Protein 8JU8 (pdb70)

Solvent-accessible surface area: 7760 Å² total; per-residue (Å²): 149,162,10,74,0,0,0,0,0,12,33,164,44,0,72,152,0,0,69,90,0,21,90,60,14,58,119,118,13,46,46,83,52,17,81,53,10,165,51,36,101,105,6,79,132,49,3,144,100,28,43,17,59,2,0,0,4,1,0,16,89,33,53,33,4,20,30,1,0,84,4,0,6,104,65,67,2,10,0,2,0,0,0,10,174,102,129,83,22,149,57,48,6,112,148,9,2,92,79,0,121,144,116,65,37,55,6,45,41,38,59,19,13,83,15,88,100,0,4,41,30,0,111,136,8,6,138,101,74,46,61,129,132,160,105,100,154,99,196

Nearest PDB structures (foldseek):
  8ju8-assembly1_A  TM=1.007E+00  e=1.109E-25  synthetic construct
  6xeh-assembly1_A  TM=6.800E-01  e=4.684E-05  synthetic construct
  7y4h-assembly1_A  TM=5.783E-01  e=9.003E-02  Actinomadura viridis
  3imk-assembly1_A  TM=3.404E-01  e=1.156E-01  Syntrophus aciditrophicus SB
  8kc8-assembly1_A  TM=3.312E-01  e=1.906E-01  synthetic construct

Secondary structure (DSSP, 8-state):
--EEEEEEEEHHHHHHHHHHHHHHS-TTEEEEEEES---HHHHHHHHHHHT-SEEEEEES-HHHHHHHHHHHHHTT-EEEEEE---TT-HHHHHHHHHHHHTT-S-EEEEES--HHHHHHHHHHHHHHHT--S-SS---

B-factor: mean 27.15, std 19.78, range [6.79, 116.81]

Sequence (139 aa):
MWGKVVVIGSGEYGKRAAQRVADLLDPRIDVYLIFDAKSTDEIRKMIKDHGADAVIVIGAPLGTAFAIAKAAAELGAAVIVIIPRRPGVREAARRFGEEARKYGGRVEVLLGATVEEAVAFARRVVQQFFALEHHHHHH

Foldseek 3Di:
DLFEEEQEAEDDLRLVLSVLLVVPADPVYHYHYYYHDDDLVVLLVVCVVRVHQEYEYEEDPPVSQLSNQLSNLLVVHAYEGEYAEDPPCVVVVVVSQVNSCVSVHHYHYHYHDHSVVSSVVVRVVVCVVSDDPPDDDDD

Structure (mmCIF, N/CA/C/O backbone):
data_8JU8
#
_entry.id   8JU8
#
_cell.length_a   58.964
_cell.length_b   58.964
_cell.length_c   97.589
_cell.angle_alpha   90.000
_cell.angle_beta   90.000
_cell.angle_gamma   120.000
#
_symmetry.space_group_name_H-M   'P 31 2 1'
#
loop_
_entity.id
_entity.type
_entity.pdbx_description
1 polymer 'de novo designed protein'
2 water water
#
loop_
_atom_site.group_PDB
_atom_site.id
_atom_site.type_symbol
_atom_site.label_atom_id
_atom_site.label_alt_id
_atom_site.label_comp_id
_atom_site.label_asym_id
_atom_site.label_entity_id
_atom_site.label_seq_id
_atom_site.pdbx_PDB_ins_code
_atom_site.Cartn_x
_atom_site.Cartn_y
_atom_site.Cartn_z
_atom_site.occupancy
_atom_site.B_iso_or_equiv
_atom_site.auth_seq_id
_atom_site.auth_comp_id
_atom_site.auth_asym_id
_atom_site.auth_atom_id
_atom_site.pdbx_PDB_model_num
ATOM 1 N N . MET A 1 1 ? -23.29400 32.63700 16.37100 1.000 27.60068 1 MET A N 1
ATOM 2 C CA . MET A 1 1 ? -23.23400 31.43200 15.54700 1.000 22.09475 1 MET A CA 1
ATOM 3 C C 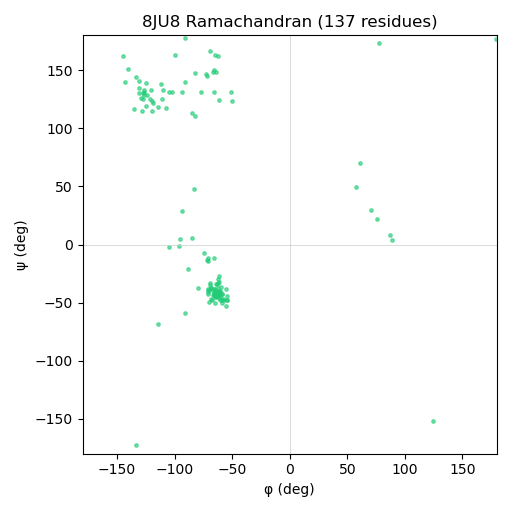. MET A 1 1 ? -21.85700 31.38000 14.87600 1.000 20.13662 1 MET A C 1
ATOM 4 O O . MET A 1 1 ? -21.28400 32.40700 14.50700 1.000 24.50820 1 MET A O 1
ATOM 9 N N . TRP A 1 2 ? -21.32700 30.16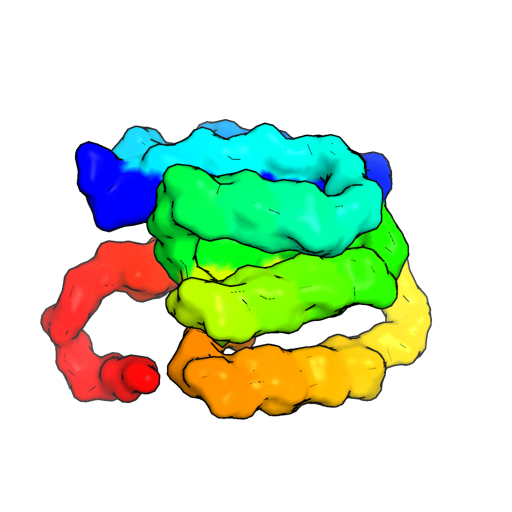800 14.74700 1.000 9.73538 2 TRP A N 1
ATOM 10 C CA . TRP A 1 2 ? -19.98400 29.94400 14.23200 1.000 13.16210 2 TRP A CA 1
ATOM 11 C C . TRP A 1 2 ? -19.92400 29.79500 12.71800 1.000 11.63034 2 TRP A C 1
ATOM 12 O O . TRP A 1 2 ? -18.84200 29.94400 12.14000 1.000 11.12239 2 TRP A O 1
ATOM 23 N N . GLY A 1 3 ? -21.03700 29.45200 12.07800 1.000 10.44599 3 GLY A N 1
ATOM 24 C CA . GLY A 1 3 ? -21.03100 29.21700 10.64000 1.000 11.44874 3 GLY A CA 1
ATOM 25 C C . GLY A 1 3 ? -22.41800 28.82400 10.18300 1.000 13.20421 3 GLY A C 1
ATOM 26 O O . GLY A 1 3 ? -23.34200 28.67800 10.98200 1.000 11.70140 3 GLY A O 1
ATOM 27 N N . LYS A 1 4 ? -22.54500 28.65600 8.87000 1.000 9.37744 4 LYS A N 1
ATOM 28 C CA . LYS A 1 4 ? -23.83100 28.41700 8.22900 1.000 8.30889 4 LYS A CA 1
ATOM 29 C C . LYS A 1 4 ? -23.73700 27.17600 7.35500 1.000 10.91183 4 LYS A C 1
ATOM 30 O O . LYS A 1 4 ? -22.84800 27.08000 6.49700 1.000 10.13543 4 LYS A O 1
ATOM 36 N N . VAL A 1 5 ? -24.63200 26.22100 7.59100 1.000 11.63824 5 VAL A N 1
ATOM 37 C CA . VAL A 1 5 ? -24.66000 24.97300 6.83700 1.000 9.01687 5 VAL A CA 1
ATOM 38 C C . VAL A 1 5 ? -26.06500 24.80000 6.28100 1.000 12.90944 5 VAL A C 1
ATOM 39 O O . VAL A 1 5 ? -27.05000 24.97000 7.00700 1.000 13.63321 5 VAL A O 1
ATOM 43 N N . VAL A 1 6 ? -26.15600 24.49100 4.99400 1.000 9.09583 6 VAL A N 1
ATOM 44 C CA . VAL A 1 6 ? -27.42500 24.14900 4.36600 1.000 9.28796 6 VAL A CA 1
ATOM 45 C C . VAL A 1 6 ? -27.46000 22.63700 4.20800 1.000 10.86183 6 VAL A C 1
ATOM 46 O O . VAL A 1 6 ? -26.50200 22.04100 3.70500 1.000 13.95694 6 VAL A O 1
ATOM 50 N N . VAL A 1 7 ? -28.56300 22.02000 4.62000 1.000 9.39323 7 VAL A N 1
ATOM 51 C CA . VAL A 1 7 ? -28.73200 20.57000 4.54000 1.000 8.47996 7 VAL A CA 1
ATOM 52 C C . VAL A 1 7 ? -29.92800 20.28200 3.64200 1.000 15.58608 7 VAL A C 1
ATOM 53 O O . VAL A 1 7 ? -31.04300 20.73400 3.92500 1.000 15.54660 7 VAL A O 1
ATOM 57 N N . ILE A 1 8 ? -29.70200 19.52300 2.57300 1.000 11.58823 8 ILE A N 1
ATOM 58 C CA . ILE A 1 8 ? -30.72700 19.25000 1.56600 1.000 12.38833 8 ILE A CA 1
ATOM 59 C C . ILE A 1 8 ? -30.92000 17.74000 1.48100 1.000 15.99929 8 ILE A C 1
ATOM 60 O O . ILE A 1 8 ? -29.95800 16.99800 1.25300 1.000 17.29944 8 ILE A O 1
ATOM 65 N N . GLY A 1 9 ? -32.16500 17.28400 1.64900 1.000 13.84903 9 GLY A N 1
ATOM 66 C CA . GLY A 1 9 ? -32.44500 15.87000 1.53800 1.000 12.51466 9 GLY A CA 1
ATOM 67 C C . GLY A 1 9 ? -33.52000 15.60600 0.49600 1.000 18.57854 9 GLY A C 1
ATOM 68 O O . GLY A 1 9 ? -34.57400 16.24600 0.52800 1.000 21.57101 9 GLY A O 1
ATOM 69 N N . SER A 1 10 ? -33.26600 14.70100 -0.44300 1.000 15.91507 10 SER A N 1
ATOM 70 C CA . SER A 1 10 ? -34.22800 14.38100 -1.49800 1.000 17.66791 10 SER A CA 1
ATOM 71 C C . SER A 1 10 ? -34.50000 12.88800 -1.50100 1.000 24.97668 10 SER A C 1
ATOM 72 O O . SER A 1 10 ? -33.57800 12.09100 -1.34800 1.000 19.04965 10 SER A O 1
ATOM 75 N N . GLY A 1 11 ? -35.76300 12.50500 -1.68100 1.000 23.98972 11 GLY A N 1
ATOM 76 C CA . GLY A 1 11 ? -36.13000 11.11000 -1.61600 1.000 21.16043 11 GLY A CA 1
ATOM 77 C C . GLY A 1 11 ? -36.21300 10.63800 -0.18000 1.000 26.45844 11 GLY A C 1
ATOM 78 O O . GLY A 1 11 ? -35.85900 11.34000 0.76700 1.000 22.33426 11 GLY A O 1
ATOM 79 N N . GLU A 1 12 ? -36.67400 9.39400 -0.02300 1.000 21.65786 12 GLU A N 1
ATOM 80 C CA . GLU A 1 12 ? -36.98800 8.87300 1.30400 1.000 23.07645 12 GLU A CA 1
ATOM 81 C C . GLU A 1 12 ? -35.73800 8.77100 2.17500 1.000 23.31332 12 GLU A C 1
ATOM 82 O O . GLU A 1 12 ? -35.72200 9.26300 3.31200 1.000 20.86303 12 GLU A O 1
ATOM 88 N N . TYR A 1 13 ? -34.67300 8.15000 1.65100 1.000 19.73921 13 TYR A N 1
ATOM 89 C CA . TYR A 1 13 ? -33.40900 8.06800 2.38500 1.000 17.96005 13 TYR A CA 1
ATOM 90 C C . TYR A 1 13 ? -32.85500 9.45700 2.67800 1.000 15.67293 13 TYR A C 1
ATOM 91 O O . TYR A 1 13 ? -32.42200 9.73700 3.79900 1.000 15.55450 13 TYR A O 1
ATOM 100 N N . GLY A 1 14 ? -32.82200 10.31700 1.65400 1.000 18.27324 14 GLY A N 1
ATOM 101 C CA . GLY A 1 14 ? -32.21200 11.62900 1.80400 1.000 20.51562 14 GLY A CA 1
ATOM 102 C C . GLY A 1 14 ? -32.92200 12.48200 2.83200 1.000 18.28114 14 GLY A C 1
ATOM 103 O O . GLY A 1 14 ? -32.28100 13.17100 3.62800 1.000 16.82570 14 GLY A O 1
ATOM 104 N N . LYS A 1 15 ? -34.25500 12.42300 2.85800 1.000 19.41549 15 LYS A N 1
ATOM 105 C CA . LYS A 1 15 ? -34.99200 13.23800 3.81600 1.000 18.91543 15 LYS A CA 1
ATOM 106 C C . LYS A 1 15 ? -34.77300 12.75600 5.23700 1.000 18.53380 15 LYS A C 1
ATOM 107 O O . LYS A 1 15 ? -34.65900 13.56300 6.16300 1.000 16.22300 15 LYS A O 1
ATOM 113 N N . ARG A 1 16 ? -34.71700 11.44300 5.42700 1.000 16.97046 16 ARG A N 1
ATOM 114 C CA . ARG A 1 16 ? -34.51000 10.89900 6.76000 1.000 20.46035 16 ARG A CA 1
ATOM 115 C C . ARG A 1 16 ? -33.11200 11.23000 7.27200 1.000 16.38881 16 ARG A C 1
ATOM 116 O O . ARG A 1 16 ? -32.94200 11.66500 8.41600 1.000 15.29394 16 ARG A O 1
ATOM 124 N N . ALA A 1 17 ? -32.10000 11.00100 6.43200 1.000 11.52507 17 ALA A N 1
ATOM 125 C CA . ALA A 1 17 ? -30.72800 11.31900 6.80500 1.000 11.72509 17 ALA A CA 1
ATOM 126 C C .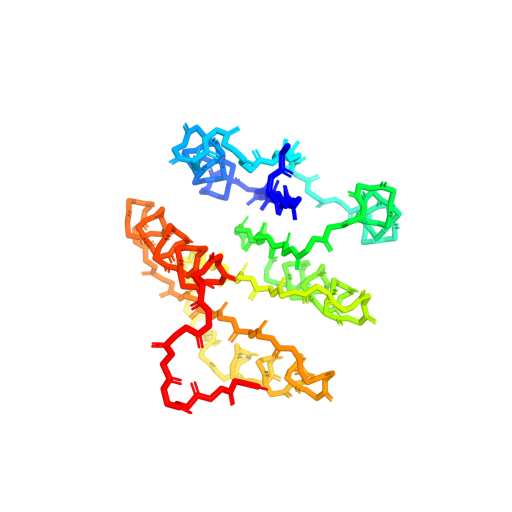 ALA A 1 17 ? -30.55400 12.81700 7.01200 1.000 10.94342 17 ALA A C 1
ATOM 127 O O . ALA A 1 17 ? -29.87500 13.23800 7.95100 1.000 13.73323 17 ALA A O 1
ATOM 129 N N . ALA A 1 18 ? -31.16600 13.63800 6.14800 1.000 15.62819 18 ALA A N 1
ATOM 130 C CA . ALA A 1 18 ? -31.01900 15.08500 6.29500 1.000 13.75165 18 ALA A CA 1
ATOM 131 C C . ALA A 1 18 ? -31.60000 15.56600 7.61700 1.000 17.08626 18 ALA A C 1
ATOM 132 O O . ALA A 1 18 ? -31.00900 16.41100 8.29300 1.000 13.87272 18 ALA A O 1
ATOM 134 N N . GLN A 1 19 ? -32.75700 15.03100 8.01000 1.000 13.96746 19 GLN A N 1
ATOM 135 C CA . GLN A 1 19 ? -33.35400 15.43700 9.27900 1.000 12.49360 19 GLN A CA 1
ATOM 136 C C . GLN A 1 19 ? -32.46400 15.05700 10.46000 1.000 16.09403 19 GLN A C 1
ATOM 137 O O . GLN A 1 19 ? -32.30800 15.83700 11.40700 1.000 16.57830 19 GLN A O 1
ATOM 143 N N . ARG A 1 20 ? -31.87300 13.86000 10.42200 1.000 13.72796 20 ARG A N 1
ATOM 144 C CA . ARG A 1 20 ? -31.00500 13.40900 11.51100 1.000 14.53332 20 ARG A CA 1
ATOM 145 C C . ARG A 1 20 ? -29.74500 14.26300 11.60800 1.000 14.18854 20 ARG A C 1
ATOM 146 O O . ARG A 1 20 ? -29.32600 14.65000 12.70700 1.000 14.75177 20 ARG A O 1
ATOM 154 N N . VAL A 1 21 ? -29.14200 14.57400 10.46300 1.000 13.30949 21 VAL A N 1
ATOM 155 C CA . VAL A 1 21 ? -27.97700 15.46000 10.43400 1.000 15.06233 21 VAL A CA 1
ATOM 156 C C . VAL A 1 21 ? -28.32600 16.81000 11.03900 1.000 15.78347 21 VAL A C 1
ATOM 157 O O . VAL A 1 21 ? -27.61100 17.32000 11.91600 1.000 15.00180 21 VAL A O 1
ATOM 161 N N . ALA A 1 22 ? -29.43200 17.41200 10.59000 1.000 11.59350 22 ALA A N 1
ATOM 162 C CA . ALA A 1 22 ? -29.81500 18.71500 11.13900 1.000 17.35734 22 ALA A CA 1
ATOM 163 C C . ALA A 1 22 ? -30.05900 18.63000 12.63800 1.000 25.04248 22 ALA A C 1
ATOM 164 O O . ALA A 1 22 ? -29.67500 19.53600 13.39100 1.000 19.97871 22 ALA A O 1
ATOM 166 N N . ASP A 1 23 ? -30.68600 17.54300 13.09300 1.000 16.28090 23 ASP A N 1
ATOM 167 C CA . ASP A 1 23 ? -30.94700 17.36200 14.51700 1.000 17.53105 23 ASP A CA 1
ATOM 168 C C . ASP A 1 23 ? -29.65200 17.26800 15.32100 1.000 20.03924 23 ASP A C 1
ATOM 169 O O . ASP A 1 23 ? -29.60500 17.68800 16.48400 1.000 23.89497 23 ASP A O 1
ATOM 174 N N . LEU A 1 24 ? -28.60300 16.68800 14.74000 1.000 20.34981 24 LEU A N 1
ATOM 175 C CA . LEU A 1 24 ? -27.42400 16.31900 15.51200 1.000 17.83898 24 LEU A CA 1
ATOM 176 C C . LEU A 1 24 ? -26.23200 17.23900 15.29800 1.000 20.85776 24 LEU A C 1
ATOM 177 O O . LEU A 1 24 ? -25.19600 17.03500 15.93800 1.000 23.53440 24 LEU A O 1
ATOM 182 N N . LEU A 1 25 ? -26.33900 18.23800 14.42900 1.000 14.67808 25 LE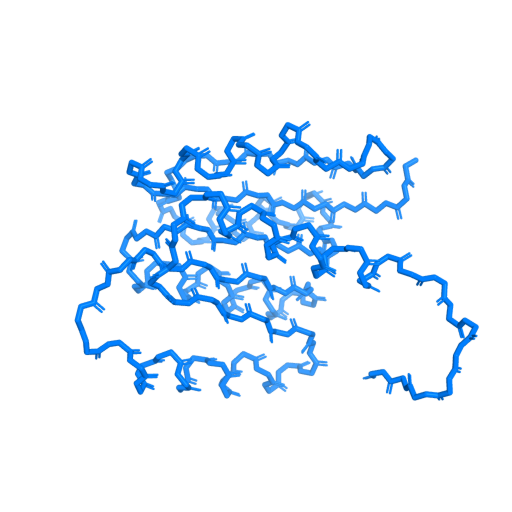U A N 1
ATOM 183 C CA . LEU A 1 25 ? -25.24300 19.18800 14.29900 1.000 12.18304 25 LEU A CA 1
ATOM 184 C C . LEU A 1 25 ? -25.16800 20.12600 15.50200 1.000 15.99665 25 LEU A C 1
ATOM 185 O O . LEU A 1 25 ? -26.17900 20.52400 16.08800 1.000 14.64649 25 LEU A O 1
ATOM 190 N N . ASP A 1 26 ? -23.94100 20.50000 15.83600 1.000 13.62269 26 ASP A N 1
ATOM 191 C CA . ASP A 1 26 ? -23.66800 21.37500 16.96100 1.000 16.17299 26 ASP A CA 1
ATOM 192 C C . ASP A 1 26 ? -24.54700 22.62400 16.87900 1.000 13.93588 26 ASP A C 1
ATOM 193 O O . ASP A 1 26 ? -24.61100 23.26200 15.81800 1.000 13.94641 26 ASP A O 1
ATOM 198 N N . PRO A 1 27 ? -25.22400 23.01100 17.96400 1.000 13.31212 27 PRO A N 1
ATOM 199 C CA . PRO A 1 27 ? -26.15700 24.15600 17.90100 1.000 13.10683 27 PRO A CA 1
ATOM 200 C C . PRO A 1 27 ? -25.49500 25.49700 17.63700 1.000 12.13303 27 PRO A C 1
ATOM 201 O O . PRO A 1 27 ? -26.21700 26.47900 17.40100 1.000 12.60941 27 PRO A O 1
ATOM 205 N N . ARG A 1 28 ? -24.16600 25.58200 17.71100 1.000 11.01448 28 ARG A N 1
ATOM 206 C CA . ARG A 1 28 ? -23.45500 26.78800 17.30300 1.000 11.40400 28 ARG A CA 1
ATOM 207 C C . ARG A 1 28 ? -23.40600 26.94200 15.78400 1.000 15.34658 28 ARG A C 1
ATOM 208 O O . ARG A 1 28 ? -22.95400 27.98300 15.28700 1.000 11.38558 28 ARG A O 1
ATOM 216 N N . ILE A 1 29 ? -23.85800 25.94500 15.05100 1.000 10.20912 29 ILE A N 1
ATOM 217 C CA . ILE A 1 29 ? -23.98200 26.03000 13.59900 1.000 10.20122 29 ILE A CA 1
ATOM 218 C C . ILE A 1 29 ? -25.39400 26.48200 13.25500 1.000 14.09116 29 ILE A C 1
ATOM 219 O O . ILE A 1 29 ? -26.37800 25.90500 13.74100 1.000 12.80943 29 ILE A O 1
ATOM 224 N N . ASP A 1 30 ? -25.49800 27.48300 12.38800 1.000 13.63585 30 ASP A N 1
ATOM 225 C CA . ASP A 1 30 ? -26.79000 27.92600 11.87000 1.000 10.15385 30 ASP A CA 1
ATOM 226 C C . ASP A 1 30 ? -27.20200 27.01500 10.71100 1.000 15.84927 30 ASP A C 1
ATOM 227 O O . ASP A 1 30 ? -26.58000 27.03300 9.64300 1.000 13.29896 30 ASP A O 1
ATOM 232 N N . VAL A 1 31 ? -28.23900 26.20200 10.90900 1.000 11.35926 31 VAL A N 1
ATOM 233 C CA . VAL A 1 31 ? -28.58300 25.14400 9.96600 1.000 11.01448 31 VAL A CA 1
ATOM 234 C C . VAL A 1 31 ? -29.87900 25.51500 9.26200 1.000 16.58883 31 VAL A C 1
ATOM 235 O O . VAL A 1 31 ? -30.86000 25.89900 9.91300 1.000 16.82570 31 VAL A O 1
ATOM 239 N N . TYR A 1 32 ? -29.88200 25.37800 7.93600 1.000 10.45125 32 TYR A N 1
ATOM 240 C CA . TYR A 1 32 ? -31.04800 25.59700 7.08500 1.000 13.81481 32 TYR A CA 1
ATOM 241 C C . TYR A 1 32 ? -31.34900 24.28200 6.37100 1.000 14.51227 32 TYR A C 1
ATOM 242 O O . TYR A 1 32 ? -30.54000 23.80600 5.57100 1.000 14.49911 32 TYR A O 1
ATOM 251 N N . LEU A 1 33 ? -32.50400 23.69200 6.67500 1.000 15.06233 33 LEU A N 1
ATOM 252 C CA . LEU A 1 33 ? -32.87400 22.36400 6.20500 1.000 14.45436 33 LEU A CA 1
ATOM 253 C C . LEU A 1 33 ? -33.90700 22.48500 5.08600 1.000 25.82941 33 LEU A C 1
ATOM 254 O O . LEU A 1 33 ? -34.90400 23.19700 5.23300 1.000 15.43869 33 LEU A O 1
ATOM 259 N N . ILE A 1 34 ? -33.66700 21.77900 3.97800 1.000 16.60725 34 ILE A N 1
ATOM 260 C CA . ILE A 1 34 ? -34.49300 21.83500 2.77500 1.000 19.99187 34 ILE A CA 1
ATOM 261 C C . ILE A 1 34 ? -34.80600 20.40900 2.35400 1.000 23.98445 34 ILE A C 1
ATOM 262 O O . ILE A 1 34 ? -33.89500 19.58400 2.25700 1.000 19.43128 34 ILE A O 1
ATOM 267 N N . PHE A 1 35 ? -36.08100 20.11600 2.09700 1.000 20.56299 35 PHE A N 1
ATOM 268 C CA . PHE A 1 35 ? -36.50300 18.78900 1.65700 1.000 23.41070 35 PHE A CA 1
ATOM 269 C C . PHE A 1 35 ? -36.98600 18.83200 0.21100 1.000 44.06318 35 PHE A C 1
ATOM 270 O O . PHE A 1 35 ? -37.69700 19.76100 -0.18600 1.000 29.45090 35 PHE A O 1
ATOM 278 N N . ASP A 1 36 ? -36.60300 17.81500 -0.56800 1.000 39.65475 36 ASP A N 1
ATOM 279 C CA . ASP A 1 36 ? -37.05900 17.63300 -1.95000 1.000 65.02885 36 ASP A CA 1
ATOM 280 C C . ASP A 1 36 ? -36.64500 18.82100 -2.82600 1.000 69.15303 36 ASP A C 1
ATOM 281 O O . ASP A 1 36 ? -37.45500 19.64300 -3.26900 1.000 68.85826 36 ASP A O 1
ATOM 286 N N . ALA A 1 37 ? -35.33900 18.87700 -3.06500 1.000 47.81363 37 ALA A N 1
ATOM 287 C CA . ALA A 1 37 ? -34.79000 19.83200 -4.01500 1.000 65.69209 37 ALA A CA 1
ATOM 288 C C . ALA A 1 37 ? -35.35600 19.58500 -5.40900 1.000 72.00863 37 ALA A C 1
ATOM 289 O O . ALA A 1 37 ? -35.25900 18.47400 -5.94000 1.000 69.78995 37 ALA A O 1
ATOM 291 N N . LYS A 1 38 ? -35.95500 20.62100 -5.99900 1.000 72.65082 38 LYS A N 1
ATOM 292 C CA . LYS A 1 38 ? -36.45800 20.55900 -7.36900 1.000 70.75059 38 LYS A CA 1
ATOM 293 C C . LYS A 1 38 ? -35.67500 21.50600 -8.27100 1.000 72.92453 38 LYS A C 1
ATOM 294 O O . LYS A 1 38 ? -34.92500 21.05300 -9.13900 1.000 74.48261 38 LYS A O 1
ATOM 300 N N . SER A 1 39 ? -35.81300 22.81600 -8.08100 1.000 63.41023 39 SER A N 1
ATOM 301 C CA . SER A 1 39 ? -35.14200 23.78300 -8.94200 1.000 59.19920 39 SER A CA 1
ATOM 302 C C . SER A 1 39 ? -33.72400 24.01400 -8.43700 1.000 60.18616 39 SER A C 1
ATOM 303 O O . SER A 1 39 ? -33.52600 24.57000 -7.35200 1.000 64.86041 39 SER A O 1
ATOM 306 N N . THR A 1 40 ? -32.73500 23.58500 -9.22700 1.000 61.65213 40 THR A N 1
ATOM 307 C CA . THR A 1 40 ? -31.34000 23.89000 -8.92000 1.000 56.14357 40 THR A CA 1
ATOM 308 C C . THR A 1 40 ? -31.12400 25.39200 -8.76500 1.000 62.40222 40 THR A C 1
ATOM 309 O O . THR A 1 40 ? -30.37500 25.83500 -7.88700 1.000 45.26595 40 THR A O 1
ATOM 313 N N . ASP A 1 41 ? -31.79200 26.19500 -9.59700 1.000 67.09225 41 ASP A N 1
ATOM 314 C CA . ASP A 1 41 ? -31.63200 27.64300 -9.51200 1.000 63.01019 41 ASP A CA 1
ATOM 315 C C . ASP A 1 41 ? -32.25200 28.19700 -8.23400 1.000 56.22253 41 ASP A C 1
ATOM 316 O O . ASP A 1 41 ? -31.73000 29.15400 -7.65000 1.000 61.87847 41 ASP A O 1
ATOM 321 N N . GLU A 1 42 ? -33.36400 27.61100 -7.77800 1.000 50.27708 42 GLU A N 1
ATOM 322 C CA . GLU A 1 42 ? -33.95100 28.05100 -6.51500 1.000 59.79664 42 GLU A CA 1
ATOM 323 C C . GLU A 1 42 ? -33.08600 27.63300 -5.33100 1.000 52.30364 42 GLU A C 1
ATOM 324 O O . GLU A 1 42 ? -32.87100 28.42200 -4.40300 1.000 49.67964 42 GLU A O 1
ATOM 330 N N . ILE A 1 43 ? -32.58100 26.39600 -5.34800 1.000 47.64255 43 ILE A N 1
ATOM 331 C CA . ILE A 1 43 ? -31.59200 25.97900 -4.35700 1.000 38.95467 43 ILE A CA 1
ATOM 332 C C . ILE A 1 43 ? -30.41800 26.94200 -4.34900 1.000 36.39647 43 ILE A C 1
ATOM 333 O O . ILE A 1 43 ? -29.94000 27.35400 -3.28700 1.000 39.17049 43 ILE A O 1
ATOM 338 N N . ARG A 1 44 ? -29.94000 27.31700 -5.53700 1.000 39.45210 44 ARG A N 1
ATOM 339 C CA . ARG A 1 44 ? -28.80100 28.22200 -5.64000 1.000 45.41597 44 ARG A CA 1
ATOM 340 C C . ARG A 1 44 ? -29.08400 29.54700 -4.94200 1.000 50.05600 44 ARG A C 1
ATOM 341 O O . ARG A 1 44 ? -28.22900 30.07700 -4.22000 1.000 49.82176 44 ARG A O 1
ATOM 349 N N . LYS A 1 45 ? -30.28900 30.09100 -5.13000 1.000 51.33510 45 LYS A N 1
ATOM 350 C CA . LYS A 1 45 ? -30.64000 31.33700 -4.46000 1.000 39.54948 45 LYS A CA 1
ATOM 351 C C . LYS A 1 45 ? -30.69500 31.15300 -2.95000 1.000 38.24143 45 LYS A C 1
ATOM 352 O O . LYS A 1 45 ? -30.16900 31.98300 -2.20200 1.000 48.74269 45 LYS A O 1
ATOM 358 N N . MET A 1 46 ? -31.32700 30.07100 -2.48300 1.000 39.80214 46 MET A N 1
ATOM 359 C CA . MET A 1 46 ? -31.41600 29.82900 -1.04500 1.000 38.93362 46 MET A CA 1
ATOM 360 C C . MET A 1 46 ? -30.03700 29.63500 -0.43100 1.000 47.22408 46 MET A C 1
ATOM 361 O O . MET A 1 46 ? -29.80800 30.03100 0.71700 1.000 47.47938 46 MET A O 1
ATOM 366 N N . ILE A 1 47 ? -29.10400 29.04300 -1.18500 1.000 44.95013 47 ILE A N 1
ATOM 367 C CA . ILE A 1 47 ? -27.72800 28.91000 -0.71000 1.000 43.90000 47 ILE A CA 1
ATOM 368 C C . ILE A 1 47 ? -27.05500 30.27400 -0.63600 1.000 46.07921 47 ILE A C 1
ATOM 369 O O . ILE A 1 47 ? -26.28800 30.55400 0.29500 1.000 48.63741 47 ILE A O 1
ATOM 374 N N . LYS A 1 48 ? -27.35100 31.15300 -1.59700 1.000 46.12658 48 LYS A N 1
ATOM 375 C CA . LYS A 1 48 ? -26.75200 32.48400 -1.59600 1.000 46.91878 48 LYS A CA 1
ATOM 376 C C . LYS A 1 48 ? -27.32100 33.35400 -0.47800 1.000 55.20925 48 LYS A C 1
ATOM 377 O O . LYS A 1 48 ? -26.58200 34.11800 0.15300 1.000 59.73085 48 LYS A O 1
ATOM 383 N N . ASP A 1 49 ? -28.62700 33.25300 -0.21300 1.000 58.66493 49 ASP A N 1
ATOM 384 C CA . ASP A 1 49 ? -29.22800 34.06700 0.84300 1.000 57.26213 49 ASP A CA 1
ATOM 385 C C . ASP A 1 49 ? -28.78200 33.60300 2.22400 1.000 56.41992 49 ASP A C 1
ATOM 386 O O . ASP A 1 49 ? -28.52500 34.42800 3.10800 1.000 59.00971 49 ASP A O 1
ATOM 391 N N . HIS A 1 50 ? -28.69900 32.29100 2.44000 1.000 55.53297 50 HIS A N 1
ATOM 392 C CA . HIS A 1 50 ? -28.20300 31.81100 3.72100 1.000 61.68108 50 HIS A CA 1
ATOM 393 C C . HIS A 1 50 ? -26.70700 32.06000 3.89000 1.000 47.79520 50 HIS A C 1
ATOM 394 O O . HIS A 1 50 ? -26.20200 31.93100 5.00900 1.000 44.52376 50 HIS A O 1
ATOM 401 N N . GLY A 1 51 ? -25.99700 32.44500 2.82700 1.000 34.66205 51 GLY A N 1
ATOM 402 C CA . GLY A 1 51 ? -24.56600 32.66900 2.91100 1.000 34.21463 51 GLY A CA 1
ATOM 403 C C . GLY A 1 51 ? -23.82500 31.43300 3.38700 1.000 33.27767 51 GLY A C 1
ATOM 404 O O . GLY A 1 51 ? -22.98600 31.50000 4.29400 1.000 25.07406 51 GLY A O 1
ATOM 405 N N . ALA A 1 52 ? -24.13000 30.30100 2.75900 1.000 21.34730 52 ALA A N 1
ATOM 406 C CA . ALA A 1 52 ? -23.72400 28.99600 3.26300 1.000 16.74938 52 ALA A CA 1
ATOM 407 C C . ALA A 1 52 ? -22.20600 28.82200 3.23100 1.000 15.96507 52 ALA A C 1
ATOM 408 O O . ALA A 1 52 ? -21.55700 29.10400 2.22100 1.000 15.70715 52 ALA A O 1
ATOM 410 N N . ASP A 1 53 ? -21.63700 28.36400 4.35400 1.000 12.51203 53 ASP A N 1
ATOM 411 C CA . ASP A 1 53 ? -20.24800 27.91900 4.36300 1.000 11.42505 53 ASP A CA 1
ATOM 412 C C . ASP A 1 53 ? -20.09900 26.51800 3.80100 1.000 13.22001 53 ASP A C 1
ATOM 413 O O . ASP A 1 53 ? -19.08000 26.20400 3.17400 1.000 10.38809 53 ASP A O 1
ATOM 418 N N . ALA A 1 54 ? -21.06100 25.64200 4.08700 1.000 11.28030 54 ALA A N 1
ATOM 419 C CA . ALA A 1 54 ? -21.03400 24.27600 3.58800 1.000 8.82211 54 ALA A CA 1
ATOM 420 C C . ALA A 1 54 ? -22.45300 23.89000 3.20700 1.000 12.84628 54 ALA A C 1
ATOM 421 O O . ALA A 1 54 ? -23.42500 24.38800 3.78100 1.000 12.67257 54 ALA A O 1
ATOM 423 N N . VAL A 1 55 ? -22.55800 22.99100 2.23800 1.000 9.01950 55 VAL A N 1
ATOM 424 C CA . VAL A 1 55 ? -23.84700 22.46900 1.79600 1.000 9.76696 55 VAL A CA 1
ATOM 425 C C . VAL A 1 55 ? -23.75100 20.95300 1.81000 1.000 9.74591 55 VAL A C 1
ATOM 426 O O . VAL A 1 55 ? -22.82900 20.37700 1.21500 1.000 11.47769 55 VAL A O 1
ATOM 430 N N . ILE A 1 56 ? -24.68500 20.31300 2.50500 1.000 8.26152 56 ILE A N 1
ATOM 431 C CA . ILE A 1 56 ? -24.74100 18.86200 2.63000 1.000 6.78502 56 ILE A CA 1
ATOM 432 C C . ILE A 1 56 ? -25.91900 18.39700 1.77900 1.000 12.42517 56 ILE A C 1
ATOM 433 O O . ILE A 1 56 ? -27.06200 18.78300 2.04400 1.000 12.57519 56 ILE A O 1
ATOM 438 N N . VAL A 1 57 ? -25.64700 17.60300 0.74600 1.000 9.24321 57 VAL A N 1
ATOM 439 C CA . VAL A 1 57 ? -26.67300 17.15200 -0.20100 1.000 9.29585 57 VAL A CA 1
ATOM 440 C C . VAL A 1 57 ? -26.81700 15.63900 -0.04600 1.000 12.32516 57 VAL A C 1
ATOM 441 O O . VAL A 1 57 ? -25.86700 14.89200 -0.29800 1.000 11.69614 57 VAL A O 1
ATOM 445 N N . ILE A 1 58 ? -28.00500 15.17100 0.34200 1.000 11.38031 58 ILE A N 1
ATOM 446 C CA . ILE A 1 58 ? -28.21100 13.75200 0.61600 1.000 10.56179 58 ILE A CA 1
ATOM 447 C C . ILE A 1 58 ? -29.39700 13.26600 -0.20100 1.000 15.30447 58 ILE A C 1
ATOM 448 O O . ILE A 1 58 ? -30.46900 13.87700 -0.14900 1.000 16.64936 58 ILE A O 1
ATOM 453 N N . GLY A 1 59 ? -29.21100 12.17000 -0.94600 1.000 13.99115 59 GLY A N 1
ATOM 454 C CA . GLY A 1 59 ? -30.32300 11.45500 -1.54600 1.000 11.73825 59 GLY A CA 1
ATOM 455 C C . GLY A 1 59 ? -30.17100 11.30700 -3.06500 1.000 22.54481 59 GLY A C 1
ATOM 456 O O . GLY A 1 59 ? -29.06700 11.23600 -3.61200 1.000 22.09475 59 GLY A O 1
ATOM 457 N N . ALA A 1 60 ? -31.31100 11.21600 -3.72900 1.000 24.00025 60 ALA A N 1
ATOM 458 C CA . ALA A 1 60 ? -31.39000 10.92500 -5.14900 1.000 16.70727 60 ALA A CA 1
ATOM 459 C C . ALA A 1 60 ? -32.56500 11.70900 -5.70600 1.000 18.93648 60 ALA A C 1
ATOM 460 O O . ALA A 1 60 ? -33.43000 12.15000 -4.94300 1.000 24.91088 60 ALA A O 1
ATOM 462 N N . PRO A 1 61 ? -32.63800 11.89800 -7.04300 1.000 24.53189 61 PRO A N 1
ATOM 463 C CA . PRO A 1 61 ? -31.78100 11.38200 -8.12700 1.000 20.08925 61 PRO A CA 1
ATOM 464 C C . PRO A 1 61 ? -30.35500 11.91600 -8.09900 1.000 18.77330 61 PRO A C 1
ATOM 465 O O . PRO A 1 61 ? -30.09800 13.03400 -7.62800 1.000 17.19153 61 PRO A O 1
ATOM 469 N N . LEU A 1 62 ? -29.41400 11.09700 -8.58100 1.000 16.55725 62 LEU A N 1
ATOM 470 C CA . LEU A 1 62 ? -28.00000 11.47600 -8.55700 1.000 18.02058 62 LEU A CA 1
ATOM 471 C C . LEU A 1 62 ? -27.74100 12.73400 -9.35200 1.000 17.32313 62 LEU A C 1
ATOM 472 O O . LEU A 1 62 ? -26.91100 13.56200 -8.96800 1.000 18.41800 62 LEU A O 1
ATOM 477 N N . GLY A 1 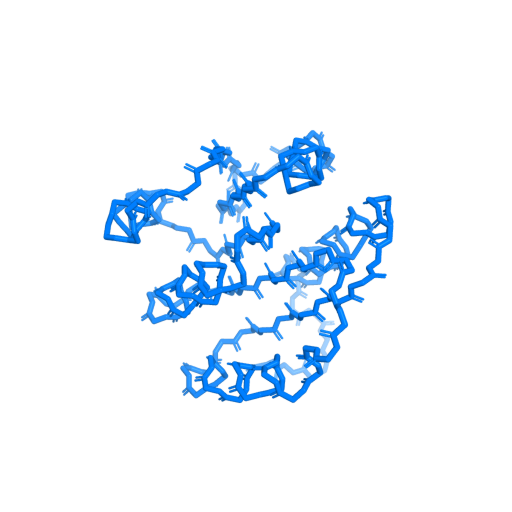63 ? -28.37600 12.85600 -10.51300 1.000 14.83336 63 GLY A N 1
ATOM 478 C CA . GLY A 1 63 ? -28.11800 14.01700 -11.34600 1.000 18.42326 63 GLY A CA 1
ATOM 479 C C . GLY A 1 63 ? -28.47000 15.30300 -10.63000 1.000 16.89150 63 GLY A C 1
ATOM 480 O O . GLY A 1 63 ? -27.76900 16.30900 -10.75700 1.000 16.13615 63 GLY A O 1
ATOM 481 N N . THR A 1 64 ? -29.53800 15.26900 -9.83100 1.000 18.02321 64 THR A N 1
ATOM 482 C CA . THR A 1 64 ? -29.93200 16.44600 -9.06200 1.000 17.16785 64 THR A CA 1
ATOM 483 C C . THR A 1 64 ? -28.93800 16.73100 -7.94800 1.000 13.61742 64 THR A C 1
ATOM 484 O O . THR A 1 64 ? -28.49500 17.87200 -7.77200 1.000 15.15182 64 THR A O 1
ATOM 488 N N . ALA A 1 65 ? -28.59800 15.70600 -7.17200 1.000 12.91997 65 ALA A N 1
ATOM 489 C CA . ALA A 1 65 ? -27.61400 15.86800 -6.10500 1.000 16.14930 65 ALA A CA 1
ATOM 490 C C . ALA A 1 65 ? -26.29800 16.44400 -6.62900 1.000 16.58620 65 ALA A C 1
ATOM 491 O O . ALA A 1 65 ? -25.75500 17.39800 -6.05700 1.000 12.95682 65 ALA A O 1
ATOM 493 N N . PHE A 1 66 ? -25.77400 15.88400 -7.72100 1.000 10.94868 66 PHE A N 1
ATOM 494 C CA . PHE A 1 66 ? -24.53700 16.40800 -8.30100 1.000 13.00419 66 PHE A CA 1
ATOM 495 C C . PHE A 1 66 ? -24.71800 17.83400 -8.80400 1.000 13.93062 66 PHE A C 1
ATOM 496 O O . PHE A 1 66 ? -23.83300 18.67500 -8.62900 1.000 13.23843 66 PHE A O 1
ATOM 504 N N . ALA A 1 67 ? -25.85500 18.13400 -9.43400 1.000 15.32026 67 ALA A N 1
ATOM 505 C CA . ALA A 1 67 ? -26.07700 19.49000 -9.93000 1.000 15.17287 67 ALA A CA 1
ATOM 506 C C . ALA A 1 67 ? -26.12600 20.49200 -8.78200 1.000 13.15421 67 ALA A C 1
ATOM 507 O O . ALA A 1 67 ? -25.52600 21.57600 -8.85400 1.000 15.38342 67 ALA A O 1
ATOM 509 N N . ILE A 1 68 ? -26.84200 20.15100 -7.71400 1.000 13.81745 68 ILE A N 1
ATOM 510 C CA . ILE A 1 68 ? -26.89700 21.03100 -6.55000 1.000 14.25960 68 ILE A CA 1
ATOM 511 C C . ILE A 1 68 ? -25.50800 21.21300 -5.96100 1.000 14.64123 68 ILE A C 1
ATOM 512 O O . ILE A 1 68 ? -25.07900 22.33700 -5.67900 1.000 16.18878 68 ILE A O 1
ATOM 517 N N . ALA A 1 69 ? -24.76800 20.10900 -5.79600 1.000 10.15122 69 ALA A N 1
ATOM 518 C CA . ALA A 1 69 ? -23.45200 20.21000 -5.17200 1.000 8.88264 69 ALA A CA 1
ATOM 519 C C . ALA A 1 69 ? -22.48700 21.01900 -6.02300 1.000 16.47566 69 ALA A C 1
ATOM 520 O O . ALA A 1 69 ? -21.68200 21.78000 -5.47900 1.000 13.50951 69 ALA A O 1
ATOM 522 N N . LYS A 1 70 ? -22.52600 20.84800 -7.35800 1.000 15.40711 70 LYS A N 1
ATOM 523 C CA . LYS A 1 70 ? -21.69100 21.67400 -8.23500 1.000 17.90741 70 LYS A CA 1
ATOM 524 C C . LYS A 1 70 ? -22.04700 23.15000 -8.10300 1.000 15.96244 70 LYS A C 1
ATOM 525 O O . LYS A 1 70 ? -21.15700 24.01000 -8.07400 1.000 17.39945 70 LYS A O 1
ATOM 531 N N . ALA A 1 71 ? -23.34400 23.46800 -8.01400 1.000 13.92535 71 ALA A N 1
ATOM 532 C CA . ALA A 1 71 ? -23.74400 24.86300 -7.87100 1.000 20.67880 71 ALA A CA 1
ATOM 533 C C . ALA A 1 71 ? -23.23300 25.45000 -6.56000 1.000 17.81266 71 ALA A C 1
ATOM 534 O O . ALA A 1 71 ? -22.76700 26.59500 -6.52500 1.000 16.83623 71 ALA A O 1
ATOM 536 N N . ALA A 1 72 ? -23.30800 24.67600 -5.47800 1.000 15.51239 72 ALA A N 1
ATOM 537 C CA . ALA A 1 72 ? -22.78400 25.12200 -4.18800 1.000 14.63070 72 ALA A CA 1
ATOM 538 C C . ALA A 1 72 ? -21.27800 25.32400 -4.24000 1.000 16.57304 72 ALA A C 1
ATOM 539 O O . ALA A 1 72 ? -20.75800 26.31600 -3.70900 1.000 13.51215 72 ALA A O 1
ATOM 541 N N . ALA A 1 73 ? -20.55500 24.38400 -4.85300 1.000 11.49085 73 ALA A N 1
ATOM 542 C CA . ALA A 1 73 ? -19.11000 24.53700 -4.95700 1.000 11.53823 73 ALA A CA 1
ATOM 543 C C . ALA A 1 73 ? -18.75500 25.77200 -5.76900 1.000 15.47817 73 ALA A C 1
ATOM 544 O O . ALA A 1 73 ? -17.80900 26.49200 -5.43100 1.000 16.37302 73 ALA A O 1
ATOM 546 N N . GLU A 1 74 ? -19.53200 26.05400 -6.82300 1.000 16.51777 74 GLU A N 1
ATOM 547 C CA . GLU A 1 74 ? -19.28500 27.23600 -7.64600 1.000 19.28915 74 GLU A CA 1
ATOM 548 C C . GLU A 1 74 ? -19.44500 28.51800 -6.84900 1.000 14.99917 74 GLU A C 1
ATOM 549 O O . GLU A 1 74 ? -18.80600 29.52800 -7.16500 1.000 17.63633 74 GLU A O 1
ATOM 555 N N . LEU A 1 75 ? -20.31200 28.50500 -5.83900 1.000 17.09415 75 LEU A N 1
ATOM 556 C CA . LEU A 1 75 ? -20.52400 29.62600 -4.93300 1.000 20.60510 75 LEU A CA 1
ATOM 557 C C . LEU A 1 75 ? -19.52500 29.64800 -3.78100 1.000 22.32110 75 LEU A C 1
ATOM 558 O O . LEU A 1 75 ? -19.66800 30.47000 -2.87200 1.000 22.80537 75 LEU A O 1
ATOM 563 N N . GLY A 1 76 ? -18.53500 28.76300 -3.78700 1.000 14.79651 76 GLY A N 1
ATOM 564 C CA . GLY A 1 76 ? -17.49400 28.77100 -2.77700 1.000 12.32779 76 GLY A CA 1
ATOM 565 C C . GLY A 1 76 ? -17.78500 28.00400 -1.50500 1.000 13.43056 76 GLY A C 1
ATOM 566 O O . GLY A 1 76 ? -16.99900 28.09100 -0.55500 1.000 12.62257 76 GLY A O 1
ATOM 567 N N . ALA A 1 77 ? -18.87400 27.24700 -1.45100 1.000 10.98816 77 ALA A N 1
ATOM 568 C CA . ALA A 1 77 ? -19.15700 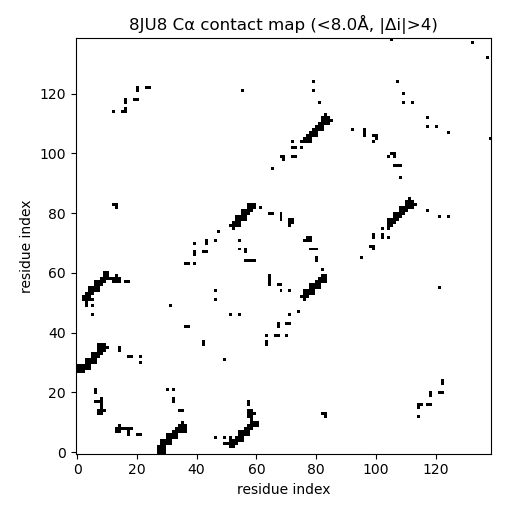26.44500 -0.26600 1.000 9.71169 77 ALA A CA 1
ATOM 569 C C . ALA A 1 77 ? -18.38700 25.12500 -0.30100 1.000 12.24884 77 ALA A C 1
ATOM 570 O O . ALA A 1 77 ? -18.15300 24.54400 -1.36100 1.000 12.01723 77 ALA A O 1
ATOM 572 N N . ALA A 1 78 ? -18.01200 24.63800 0.87200 1.000 7.84041 78 ALA A N 1
ATOM 573 C CA . ALA A 1 78 ? -17.65600 23.23100 0.98500 1.000 7.91674 78 ALA A CA 1
ATOM 574 C C . ALA A 1 78 ? -18.88800 22.37200 0.69200 1.000 13.44109 78 ALA A C 1
ATOM 575 O O . ALA A 1 78 ? -20.02000 22.77800 0.94500 1.000 10.75655 78 ALA A O 1
ATOM 577 N N . VAL A 1 79 ? -18.68600 21.17800 0.13000 1.000 10.06436 79 VAL A N 1
ATOM 578 C CA . VAL A 1 79 ? -19.83000 20.32300 -0.17000 1.000 9.72485 79 VAL A CA 1
ATOM 579 C C . VAL A 1 79 ? -19.59000 18.92100 0.35400 1.000 12.13040 79 VAL A C 1
ATOM 580 O O . VAL A 1 79 ? -18.47600 18.39200 0.28700 1.000 10.83288 79 VAL A O 1
ATOM 584 N N . ILE A 1 80 ? -20.65600 18.33200 0.88700 1.000 8.27994 80 ILE A N 1
ATOM 585 C CA . ILE A 1 80 ? -20.68800 16.96100 1.36600 1.000 8.70104 80 ILE A CA 1
ATOM 586 C C . ILE A 1 80 ? -21.82900 16.30500 0.62000 1.000 10.90657 80 ILE A C 1
ATOM 587 O O . ILE A 1 80 ? -22.97600 16.74700 0.74600 1.000 13.17790 80 ILE A O 1
ATOM 592 N N . VAL A 1 81 ? -21.52900 15.26000 -0.15200 1.000 7.49564 81 VAL A N 1
ATOM 593 C CA . VAL A 1 81 ? -22.51600 14.63500 -1.03700 1.000 11.60402 81 VAL A CA 1
ATOM 594 C C . VAL A 1 81 ? -22.67300 13.18100 -0.61100 1.000 9.47482 81 VAL A C 1
ATOM 595 O O . VAL A 1 81 ? -21.69000 12.43000 -0.59200 1.000 8.79579 81 VAL A O 1
ATOM 599 N N . ILE A 1 82 ? -23.90400 12.78000 -0.29200 1.000 8.64841 82 ILE A N 1
ATOM 600 C CA . ILE A 1 82 ? -24.16300 11.45700 0.26100 1.000 9.85381 82 ILE A CA 1
ATOM 601 C C . ILE A 1 82 ? -25.26200 10.81300 -0.56800 1.000 9.46166 82 ILE A C 1
ATOM 602 O O . ILE A 1 82 ? -26.40200 11.30300 -0.58100 1.000 10.49336 82 ILE A O 1
ATOM 607 N N . ILE A 1 83 ? -24.92200 9.73000 -1.25300 1.000 13.75165 83 ILE A N 1
ATOM 608 C CA . ILE A 1 83 ? -25.79300 9.07900 -2.23000 1.000 12.54887 83 ILE A CA 1
ATOM 609 C C . ILE A 1 83 ? -26.21400 7.73100 -1.65400 1.000 9.46429 83 ILE A C 1
ATOM 610 O O . ILE A 1 83 ? -25.34100 6.92400 -1.30500 1.000 12.53835 83 ILE A O 1
ATOM 615 N N . PRO A 1 84 ? -27.51300 7.43100 -1.56100 1.000 12.29095 84 PRO A N 1
ATOM 616 C CA . PRO A 1 84 ? -27.93400 6.08700 -1.14200 1.000 15.05707 84 PRO A CA 1
ATOM 617 C C . PRO A 1 84 ? -27.46300 5.03400 -2.13200 1.000 12.56730 84 PRO A C 1
ATOM 618 O O . PRO A 1 84 ? -27.10500 5.33200 -3.27100 1.000 13.35686 84 PRO A O 1
ATOM 622 N N . ARG A 1 85 ? -27.45500 3.78200 -1.68000 1.000 12.60677 85 ARG A N 1
ATOM 623 C CA . ARG A 1 85 ? -26.99900 2.68800 -2.52900 1.000 8.98529 85 ARG A CA 1
ATOM 624 C C . ARG A 1 85 ? -27.67700 2.70600 -3.90500 1.000 9.82749 85 ARG A C 1
ATOM 625 O O . ARG A 1 85 ? -28.90700 2.68300 -4.00800 1.000 9.79328 85 ARG A O 1
ATOM 633 N N . ARG A 1 86 ? -26.85700 2.75100 -4.95500 1.000 9.18794 86 ARG A N 1
ATOM 634 C CA . ARG A 1 86 ? -27.24700 2.59000 -6.35300 1.000 14.12011 86 ARG A CA 1
ATOM 635 C C . ARG A 1 86 ? -26.12700 1.81400 -7.03400 1.000 11.39347 86 ARG A C 1
ATOM 636 O O . ARG A 1 86 ? -24.94600 2.09500 -6.77600 1.000 12.53308 86 ARG A O 1
ATOM 644 N N . PRO A 1 87 ? -26.44200 0.86600 -7.92100 1.000 10.72234 87 PRO A N 1
ATOM 645 C CA . PRO A 1 87 ? -25.37000 0.13300 -8.60700 1.000 9.33796 87 PRO A CA 1
ATOM 646 C C . PRO A 1 87 ? -24.67900 1.02000 -9.62500 1.000 14.26224 87 PRO A C 1
ATOM 647 O O . PRO A 1 87 ? -25.30800 1.87500 -10.25600 1.000 11.95670 87 PRO A O 1
ATOM 651 N N . GLY A 1 88 ? -23.36700 0.81900 -9.76500 1.000 13.04893 88 GLY A N 1
ATOM 652 C CA . GLY A 1 88 ? -22.64500 1.35000 -10.90500 1.000 12.36727 88 GLY A CA 1
ATOM 653 C C . GLY A 1 88 ? -22.35700 2.83500 -10.87000 1.000 15.12023 88 GLY A C 1
ATOM 654 O O . GLY A 1 88 ? -22.08700 3.41800 -11.92200 1.000 13.21211 88 GLY A O 1
ATOM 655 N N . VAL A 1 89 ? -22.36000 3.46500 -9.69300 1.000 11.27504 89 VAL A N 1
ATOM 656 C CA . VAL A 1 89 ? -22.18700 4.92000 -9.62300 1.000 13.61742 89 VAL A CA 1
ATOM 657 C C . VAL A 1 89 ? -20.75200 5.34500 -9.34400 1.000 14.28856 89 VAL A C 1
ATOM 658 O O . VAL A 1 89 ? -20.48100 6.55100 -9.30100 1.000 14.12275 89 VAL A O 1
ATOM 662 N N . ARG A 1 90 ? -19.82500 4.40200 -9.16300 1.000 14.43594 90 ARG A N 1
ATOM 663 C CA . ARG A 1 90 ? -18.46600 4.75800 -8.74900 1.000 16.63357 90 ARG A CA 1
ATOM 664 C C . ARG A 1 90 ? -17.82800 5.77400 -9.69000 1.000 13.21211 90 ARG A C 1
ATOM 665 O O . ARG A 1 90 ? -17.33300 6.82000 -9.24800 1.000 16.30985 90 ARG A O 1
ATOM 673 N N . GLU A 1 91 ? -17.81700 5.48500 -10.99800 1.000 12.69100 91 GLU A N 1
ATOM 674 C CA . GLU A 1 91 ? -17.11700 6.36800 -11.93300 1.000 15.01759 91 GLU A CA 1
ATOM 675 C C . GLU A 1 91 ? -17.84100 7.70200 -12.10700 1.000 12.72258 91 GLU A C 1
ATOM 676 O O . GLU A 1 91 ? -17.20000 8.74800 -12.21100 1.000 13.48320 91 GLU A O 1
ATOM 682 N N . ALA A 1 92 ? -19.17200 7.69000 -12.13000 1.000 10.83551 92 ALA A N 1
ATOM 683 C CA . ALA A 1 92 ? -19.90500 8.94400 -12.16800 1.000 11.86984 92 ALA A CA 1
ATOM 684 C C . ALA A 1 92 ? -19.55600 9.81200 -10.96500 1.000 10.87762 92 ALA A C 1
ATOM 685 O O . ALA A 1 92 ? -19.36400 11.02700 -11.10000 1.000 12.25936 92 ALA A O 1
ATOM 687 N N . ALA A 1 93 ? -19.46900 9.20900 -9.77900 1.000 11.31188 93 ALA A N 1
ATOM 688 C CA . ALA A 1 93 ? -19.13900 9.98600 -8.58400 1.000 9.89066 93 ALA A CA 1
ATOM 689 C C . ALA A 1 93 ? -17.69400 10.48000 -8.63000 1.000 13.07525 93 ALA A C 1
ATOM 690 O O . ALA A 1 93 ? -17.40400 11.59400 -8.18800 1.000 13.98326 93 ALA A O 1
ATOM 692 N N . ARG A 1 94 ? -16.77500 9.66100 -9.15300 1.000 12.58572 94 ARG A N 1
ATOM 693 C CA . ARG A 1 94 ? -15.38800 10.09600 -9.27700 1.000 14.19644 94 ARG A CA 1
ATOM 694 C C . ARG A 1 94 ? -15.28400 11.30700 -10.19300 1.000 16.26774 94 ARG A C 1
ATOM 695 O O . ARG A 1 94 ? -14.55400 12.26400 -9.89300 1.000 16.43618 94 ARG A O 1
ATOM 703 N N . ARG A 1 95 ? -16.00200 11.27600 -11.32300 1.000 13.30423 95 ARG A N 1
ATOM 704 C CA . ARG A 1 95 ? -15.99600 12.40300 -12.25100 1.000 13.31212 95 ARG A CA 1
ATOM 705 C C . ARG A 1 95 ? -16.63200 13.63700 -11.63000 1.000 17.99689 95 ARG A C 1
ATOM 706 O O . ARG A 1 95 ? -16.13500 14.75600 -11.81900 1.000 14.74124 95 ARG A O 1
ATOM 714 N N . PHE A 1 96 ? -17.73600 13.46200 -10.89900 1.000 14.06484 96 PHE A N 1
ATOM 715 C CA . PHE A 1 96 ? -18.31500 14.59500 -10.18400 1.000 15.02285 96 PHE A CA 1
ATOM 716 C C . PHE A 1 96 ? -17.29600 15.20700 -9.22900 1.000 11.84616 96 PHE A C 1
ATOM 717 O O . PHE A 1 96 ? -17.12500 16.43100 -9.18400 1.000 15.11497 96 PHE A O 1
ATOM 725 N N . GLY A 1 97 ? -16.61400 14.36700 -8.44500 1.000 13.94115 97 GLY A N 1
ATOM 726 C CA . GLY A 1 97 ? -15.67500 14.89200 -7.46700 1.000 14.42278 97 GLY A CA 1
ATOM 727 C C . GLY A 1 97 ? -14.54100 15.64100 -8.12800 1.000 19.46812 97 GLY A C 1
ATOM 728 O O . GLY A 1 97 ? -14.13600 16.71000 -7.67300 1.000 15.93875 97 GLY A O 1
ATOM 729 N N . GLU A 1 98 ? -14.03000 15.09900 -9.23000 1.000 15.07023 98 GLU A N 1
ATOM 730 C CA . GLU A 1 98 ? -12.97000 15.78100 -9.95600 1.000 15.18603 98 GLU A CA 1
ATOM 731 C C . GLU A 1 98 ? -13.43600 17.14300 -10.46900 1.000 17.99426 98 GLU A C 1
ATOM 732 O O . GLU A 1 98 ? -12.70900 18.13700 -10.34800 1.000 20.56826 98 GLU A O 1
ATOM 738 N N . GLU A 1 99 ? -14.66100 17.22300 -10.99800 1.000 16.28880 99 GLU A N 1
ATOM 739 C CA . GLU A 1 99 ? -15.18000 18.49200 -11.50300 1.000 18.86016 99 GLU A CA 1
ATOM 740 C C . GLU A 1 99 ? -15.41800 19.48200 -10.37100 1.000 21.10253 99 GLU A C 1
ATOM 741 O O . GLU A 1 99 ? -15.05600 20.65700 -10.48000 1.000 18.34957 99 GLU A O 1
ATOM 747 N N . ALA A 1 100 ? -16.06600 19.03600 -9.29300 1.000 17.90215 100 ALA 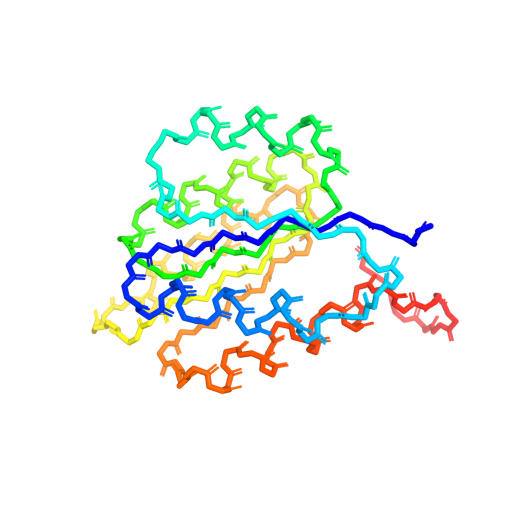A N 1
ATOM 748 C CA . ALA A 1 100 ? -16.33700 19.94400 -8.18200 1.000 14.77809 100 ALA A CA 1
ATOM 749 C C . ALA A 1 100 ? -15.05400 20.43300 -7.53200 1.000 17.11784 100 ALA A C 1
ATOM 750 O O . ALA A 1 100 ? -15.00000 21.56900 -7.05000 1.000 17.85214 100 ALA A O 1
ATOM 752 N N . ARG A 1 101 ? -14.01800 19.59700 -7.49100 1.000 14.51753 101 ARG A N 1
ATOM 753 C CA . ARG A 1 101 ? -12.76200 20.03400 -6.88900 1.000 16.04666 101 ARG A CA 1
ATOM 754 C C . ARG A 1 101 ? -12.02500 21.07300 -7.72700 1.000 17.05731 101 ARG A C 1
ATOM 755 O O . ARG A 1 101 ? -11.10600 21.72200 -7.20700 1.000 21.35256 101 ARG A O 1
ATOM 763 N N . LYS A 1 102 ? -12.40600 21.27000 -8.99100 1.000 18.02058 102 LYS A N 1
ATOM 764 C CA . LYS A 1 102 ? -11.76100 22.32000 -9.77800 1.000 18.92859 102 LYS A CA 1
ATOM 765 C C . LYS A 1 102 ? -11.97600 23.70000 -9.16400 1.000 26.85059 102 LYS A C 1
ATOM 766 O O . LYS A 1 102 ? -11.16100 24.60500 -9.37200 1.000 21.50784 102 LYS A O 1
ATOM 772 N N . TYR A 1 103 ? -13.06700 23.88800 -8.42200 1.000 16.31511 103 TYR A N 1
ATOM 773 C CA . TYR A 1 103 ? -13.30700 25.16300 -7.75700 1.000 16.51777 103 TYR A CA 1
ATOM 774 C C . TYR A 1 103 ? -12.37000 25.39900 -6.57500 1.000 15.50449 103 TYR A C 1
ATOM 775 O O . TYR A 1 103 ? -12.29600 26.53300 -6.07900 1.000 18.58118 103 TYR A O 1
ATOM 784 N N . GLY A 1 104 ? -11.66800 24.37100 -6.11100 1.000 16.14141 104 GLY A N 1
ATOM 785 C CA . GLY A 1 104 ? -10.69000 24.50300 -5.05800 1.000 15.40711 104 GLY A CA 1
ATOM 786 C C . GLY A 1 104 ? -11.22500 24.34800 -3.65200 1.000 18.85752 104 GLY A C 1
ATOM 787 O O . GLY A 1 104 ? -10.46100 24.52500 -2.69700 1.000 17.21259 104 GLY A O 1
ATOM 788 N N . GLY A 1 105 ? -12.51000 24.03000 -3.48800 1.000 17.34945 105 GLY A N 1
ATOM 789 C CA . GLY A 1 105 ? -13.08500 23.83300 -2.17500 1.000 15.43343 105 GLY A CA 1
ATOM 790 C C . GLY A 1 105 ? -13.01900 22.38300 -1.70700 1.000 18.63381 105 GLY A C 1
ATOM 791 O O . GLY A 1 105 ? -12.56900 21.47400 -2.40400 1.000 14.87020 105 GLY A O 1
ATOM 792 N N . ARG A 1 106 ? -13.49100 22.18100 -0.48800 1.000 12.46465 106 ARG A N 1
ATOM 793 C CA . ARG A 1 106 ? -13.55000 20.85400 0.09900 1.000 16.52830 106 ARG A CA 1
ATOM 794 C C . ARG A 1 106 ? -14.72900 20.08800 -0.49000 1.000 14.25171 106 ARG A C 1
ATOM 795 O O . ARG A 1 106 ? -15.84800 20.60700 -0.57000 1.000 10.78814 106 ARG A O 1
ATOM 803 N N . VAL A 1 107 ? -14.47700 18.85800 -0.92600 1.000 11.38031 107 VAL A N 1
ATOM 804 C CA . VAL A 1 107 ? -15.49400 18.05400 -1.59700 1.000 9.55904 107 VAL A CA 1
ATOM 805 C C . VAL A 1 107 ? -15.41700 16.66100 -0.99400 1.000 13.55689 107 VAL A C 1
ATOM 806 O O . VAL A 1 107 ? -14.38900 15.99100 -1.13100 1.000 14.18065 107 VAL A O 1
ATOM 810 N N . GLU A 1 108 ? -16.48600 16.21600 -0.33000 1.000 9.76696 10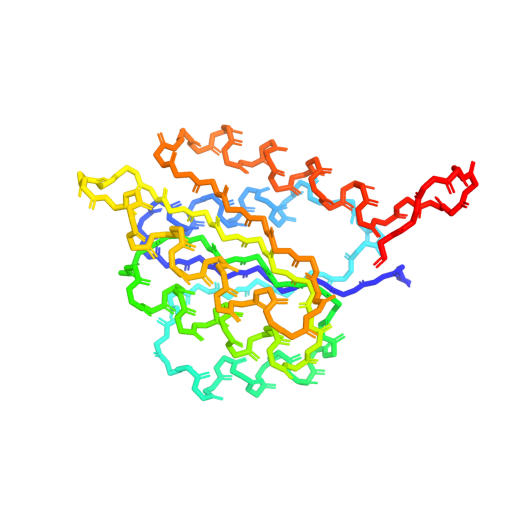8 GLU A N 1
ATOM 811 C CA . GLU A 1 108 ? -16.48100 14.90800 0.32500 1.000 12.84628 108 GLU A CA 1
ATOM 812 C C . GLU A 1 108 ? -17.68400 14.11900 -0.16700 1.000 12.13040 108 GLU A C 1
ATOM 813 O O . GLU A 1 108 ? -18.79700 14.64800 -0.18500 1.000 14.51490 108 GLU A O 1
ATOM 819 N N . VAL A 1 109 ? -17.47400 12.86000 -0.55200 1.000 10.63285 109 VAL A N 1
ATOM 820 C CA . VAL A 1 109 ? -18.53400 12.07500 -1.17600 1.000 9.20374 109 VAL A CA 1
ATOM 821 C C . VAL A 1 109 ? -18.60900 10.72500 -0.47000 1.000 11.65929 109 VAL A C 1
ATOM 822 O O . VAL A 1 109 ? -17.57200 10.09400 -0.23000 1.000 12.47518 109 VAL A O 1
ATOM 826 N N . LEU A 1 110 ? -19.82800 10.28700 -0.14200 1.000 8.65367 110 LEU A N 1
ATOM 827 C CA . LEU A 1 110 ? -20.06500 8.98000 0.47400 1.000 10.68812 110 LEU A CA 1
ATOM 828 C C . LEU A 1 110 ? -21.10900 8.25000 -0.35000 1.000 10.17754 110 LEU A C 1
ATOM 829 O O . LEU A 1 110 ? -22.17500 8.81300 -0.63500 1.000 10.32492 110 LEU A O 1
ATOM 834 N N . LEU A 1 111 ? -20.82500 6.99700 -0.70800 1.000 10.22491 111 LEU A N 1
ATOM 835 C CA . LEU A 1 111 ? -21.70600 6.22700 -1.58200 1.000 13.00682 111 LEU A CA 1
ATOM 836 C C . LEU A 1 111 ? -22.17100 4.95900 -0.87600 1.000 11.60929 111 LEU A C 1
ATOM 837 O O . LEU A 1 111 ? -21.35300 4.24700 -0.28300 1.000 14.94653 111 LEU A O 1
ATOM 842 N N . GLY A 1 112 ? -23.47200 4.68200 -0.93700 1.000 10.26965 112 GLY A N 1
ATOM 843 C CA . GLY A 1 112 ? -23.96400 3.36600 -0.57200 1.000 13.86482 112 GLY A CA 1
ATOM 844 C C . GLY A 1 112 ? -23.89600 3.03400 0.90600 1.000 15.67293 112 GLY A C 1
ATOM 845 O O . GLY A 1 112 ? -23.77400 1.85800 1.26300 1.000 15.29920 112 GLY A O 1
ATOM 846 N N . ALA A 1 113 ? -24.00600 4.03300 1.78000 1.000 13.53847 113 ALA A N 1
ATOM 847 C CA . ALA A 1 113 ? -23.90800 3.80400 3.21500 1.000 15.85190 113 ALA A CA 1
ATOM 848 C C . ALA A 1 113 ? -25.29100 3.75200 3.84600 1.000 15.08602 113 ALA A C 1
ATOM 849 O O . ALA A 1 113 ? -26.28100 4.22100 3.27700 1.000 13.38318 113 ALA A O 1
ATOM 851 N N . THR A 1 114 ? -25.34000 3.20500 5.05800 1.000 15.92559 114 THR A N 1
ATOM 852 C CA . THR A 1 114 ? -26.57100 3.25700 5.82700 1.000 14.79388 114 THR A CA 1
ATOM 853 C C . THR A 1 114 ? -26.85900 4.69300 6.26600 1.000 17.16785 114 THR A C 1
ATOM 854 O O . THR A 1 114 ? -26.00400 5.58600 6.19000 1.000 14.56754 114 THR A O 1
ATOM 858 N N . VAL A 1 115 ? -28.09100 4.91400 6.73400 1.000 14.60701 115 VAL A N 1
ATOM 859 C CA . VAL A 1 115 ? -28.46600 6.23500 7.23400 1.000 17.17311 115 VAL A CA 1
ATOM 860 C C . VAL A 1 115 ? -27.56200 6.64700 8.39200 1.000 14.52543 115 VAL A C 1
ATOM 861 O O . VAL A 1 115 ? -27.04600 7.76700 8.42800 1.000 12.89891 115 VAL A O 1
ATOM 865 N N . GLU A 1 116 ? -27.35100 5.75800 9.36400 1.000 14.05958 116 GLU A N 1
ATOM 866 C CA . GLU A 1 116 ? -26.54200 6.21100 10.49100 1.000 19.63656 116 GLU A CA 1
ATOM 867 C C . GLU A 1 116 ? -25.07700 6.43000 10.09500 1.000 19.10755 116 GLU A C 1
ATOM 868 O O . GLU A 1 116 ? -24.43700 7.35400 10.62000 1.000 14.68334 116 GLU A O 1
ATOM 874 N N . GLU A 1 117 ? -24.54300 5.63900 9.14700 1.000 12.69363 117 GLU A N 1
ATOM 875 C CA . GLU A 1 117 ? -23.20100 5.91600 8.62500 1.000 13.46477 117 GLU A CA 1
ATOM 876 C C . GLU A 1 117 ? -23.16200 7.25900 7.90700 1.000 14.32803 117 GLU A C 1
ATOM 877 O O . GLU A 1 117 ? -22.18400 8.00800 8.02900 1.000 13.67269 117 GLU A O 1
ATOM 883 N N . ALA A 1 118 ? -24.20900 7.56800 7.13900 1.000 10.83814 118 ALA A N 1
ATOM 884 C CA . ALA A 1 118 ? -24.30900 8.87500 6.48300 1.000 13.97799 118 ALA A CA 1
ATOM 885 C C . ALA A 1 118 ? -24.26600 10.00500 7.50200 1.000 13.61742 118 ALA A C 1
ATOM 886 O O . ALA A 1 118 ? -23.56500 11.01000 7.31400 1.000 11.56191 118 ALA A O 1
ATOM 888 N N . VAL A 1 119 ? -25.04400 9.86800 8.57700 1.000 10.34335 119 VAL A N 1
ATOM 889 C CA . VAL A 1 119 ? -25.06500 10.88300 9.63000 1.000 10.85920 119 VAL A CA 1
ATOM 890 C C . VAL A 1 119 ? -23.68700 11.03600 10.25400 1.000 13.48320 119 VAL A C 1
ATOM 891 O O . VAL A 1 119 ? -23.20800 12.15500 10.45900 1.000 12.00670 119 VAL A O 1
ATOM 895 N N . ALA A 1 120 ? -23.02100 9.91900 10.55900 1.000 11.46716 120 ALA A N 1
ATOM 896 C CA . ALA A 1 120 ? -21.69800 10.00100 11.17700 1.000 13.79639 120 ALA A CA 1
ATOM 897 C C . ALA A 1 120 ? -20.68300 10.64100 10.23400 1.000 17.07836 120 ALA A C 1
ATOM 898 O O . ALA A 1 120 ? -19.83100 11.43500 10.66400 1.000 10.67233 120 ALA A O 1
ATOM 900 N N . PHE A 1 121 ? -20.77500 10.32600 8.94100 1.000 13.58058 121 PHE A N 1
ATOM 901 C CA . PHE A 1 121 ? -19.85800 10.89400 7.95600 1.000 11.38031 121 PHE A CA 1
ATOM 902 C C . PHE A 1 121 ? -20.03400 12.40400 7.85000 1.000 11.61455 121 PHE A C 1
ATOM 903 O O . PHE A 1 121 ? -19.05100 13.15400 7.81300 1.000 12.23568 121 PHE A O 1
ATOM 911 N N . ALA A 1 122 ? -21.28500 12.86700 7.78300 1.000 9.63800 122 ALA A N 1
ATOM 912 C CA . ALA A 1 122 ? -21.53800 14.30600 7.74000 1.000 13.73323 122 ALA A CA 1
ATOM 913 C C . ALA A 1 122 ? -21.01200 14.98600 8.99700 1.000 13.07525 122 ALA A C 1
ATOM 914 O O . ALA A 1 122 ? -20.36600 16.04200 8.92200 1.000 10.73287 122 ALA A O 1
ATOM 916 N N . ARG A 1 123 ? -21.24500 14.36900 10.16000 1.000 12.02776 123 ARG A N 1
ATOM 917 C CA . ARG A 1 123 ? -20.78500 14.97000 11.40600 1.000 14.90179 123 ARG A CA 1
ATOM 918 C C . ARG A 1 123 ? -19.26400 15.01200 11.47300 1.000 11.62245 123 ARG A C 1
ATOM 919 O O . ARG A 1 123 ? -18.69900 16.00300 11.94600 1.000 13.58321 123 ARG A O 1
ATOM 927 N N . ARG A 1 124 ? -18.57700 13.96900 10.98600 1.000 11.77246 124 ARG A N 1
ATOM 928 C CA . ARG A 1 124 ? -17.10900 13.98800 11.01500 1.000 12.28042 124 ARG A CA 1
ATOM 929 C C . ARG A 1 124 ? -16.54300 15.06900 10.10000 1.000 12.05671 124 ARG A C 1
ATOM 930 O O . ARG A 1 124 ? -15.57000 15.74900 10.45900 1.000 10.30650 124 ARG A O 1
ATOM 938 N N . VAL A 1 125 ? -17.10000 15.21100 8.89400 1.000 9.16426 125 VAL A N 1
ATOM 939 C CA . VAL A 1 125 ? -16.58200 16.22600 7.97500 1.000 10.41967 125 VAL A CA 1
ATOM 940 C C . VAL A 1 125 ? -16.84700 17.62800 8.52200 1.000 12.21462 125 VAL A C 1
ATOM 941 O O . VAL A 1 125 ? -15.98500 18.52300 8.44300 1.000 8.75105 125 VAL A O 1
ATOM 945 N N . VAL A 1 126 ? -18.05400 17.85800 9.05000 1.000 9.01161 126 VAL A N 1
ATOM 946 C CA . VAL A 1 126 ? -18.37000 19.16600 9.61800 1.000 9.31427 126 VAL A CA 1
ATOM 947 C C . VAL A 1 126 ? -17.45800 19.46700 10.80400 1.000 12.50413 126 VAL A C 1
ATOM 948 O O . VAL A 1 126 ? -16.94100 20.57900 10.93800 1.000 10.95658 126 VAL A O 1
ATOM 952 N N . GLN A 1 127 ? -17.19900 18.46600 11.64500 1.000 11.00658 127 GLN A N 1
ATOM 953 C CA . GLN A 1 127 ? -16.23900 18.62600 12.74100 1.000 12.70942 127 GLN A CA 1
ATOM 954 C C . GLN A 1 127 ? -14.87700 19.10000 12.22800 1.000 11.56718 127 GLN A C 1
ATOM 955 O O . GLN A 1 127 ? -14.27500 20.04100 12.77300 1.000 12.94629 127 GLN A O 1
ATOM 961 N N . GLN A 1 128 ? -14.37000 18.46200 11.17700 1.000 10.99869 128 GLN A N 1
ATOM 962 C CA . GLN A 1 128 ? -13.08300 18.88400 10.63000 1.000 13.63585 128 GLN A CA 1
ATOM 963 C C . GLN A 1 128 ? -13.16800 20.28100 10.03700 1.000 14.66228 128 GLN A C 1
ATOM 964 O O . GLN A 1 128 ? -12.25400 21.09700 10.21800 1.000 13.46740 128 GLN A O 1
ATOM 970 N N . PHE A 1 129 ? -14.25500 20.56000 9.32000 1.000 10.66180 129 PHE A N 1
ATOM 971 C CA . PHE A 1 129 ? -14.43900 21.84300 8.63500 1.000 13.17790 129 PHE A CA 1
ATOM 972 C C . PHE A 1 129 ? -14.46600 23.02000 9.60900 1.000 15.20972 129 PHE A C 1
ATOM 973 O O . PHE A 1 129 ? -14.04100 24.13400 9.26500 1.000 11.34610 129 PHE A O 1
ATOM 981 N N . PHE A 1 130 ? -14.96900 22.80400 10.81900 1.000 8.94318 130 PHE A N 1
ATOM 982 C CA . PHE A 1 130 ? -15.03800 23.84700 11.82800 1.000 8.61945 130 PHE A CA 1
ATOM 983 C C . PHE A 1 130 ? -13.85700 23.82900 12.79700 1.000 14.85441 130 PHE A C 1
ATOM 984 O O . PHE A 1 130 ? -13.84400 24.62300 13.74100 1.000 12.60941 130 PHE A O 1
ATOM 992 N N . ALA A 1 131 ? -12.86200 22.96500 12.59100 1.000 13.25685 131 ALA A N 1
ATOM 993 C CA . ALA A 1 131 ? -11.74100 22.90200 13.52600 1.000 13.09368 131 ALA A CA 1
ATOM 994 C C . ALA A 1 131 ? -10.91700 24.18900 13.47800 1.000 15.23867 131 ALA A C 1
ATOM 995 O O . ALA A 1 131 ? -10.81000 24.83800 12.43500 1.000 12.19620 131 ALA A O 1
ATOM 997 N N . LEU A 1 132 ? -10.33300 24.55600 14.62300 1.000 13.28580 132 LEU A N 1
ATOM 998 C CA . LEU A 1 132 ? -9.35300 25.63700 14.62300 1.000 15.47291 132 LEU A CA 1
ATOM 999 C C . LEU A 1 132 ? -8.13300 25.21600 13.81700 1.000 16.73885 132 LEU A C 1
ATOM 1000 O O . LEU A 1 132 ? -7.92000 24.03700 13.54700 1.000 18.57591 132 LEU A O 1
ATOM 1005 N N . GLU A 1 133 ? -7.31700 26.19600 13.42700 1.000 16.35986 133 GLU A N 1
ATOM 1006 C CA . GLU A 1 133 ? -6.22300 25.91300 12.50900 1.000 18.31535 133 GLU A CA 1
ATOM 1007 C C . GLU A 1 133 ? -4.90100 25.61500 13.21800 1.000 23.67652 133 GLU A C 1
ATOM 1008 O O . GLU A 1 133 ? -3.83200 25.85900 12.64400 1.000 33.86195 133 GLU A O 1
ATOM 1014 N N . HIS A 1 134 ? -4.93000 25.07200 14.44000 1.000 24.38713 134 HIS A N 1
ATOM 1015 C CA . HIS A 1 134 ? -3.67900 24.86100 15.16800 1.000 31.96699 134 HIS A CA 1
ATOM 1016 C C . HIS A 1 134 ? -3.00200 23.55700 14.75700 1.000 48.65583 134 HIS A C 1
ATOM 1017 O O . HIS A 1 134 ? -2.59200 22.78100 15.62400 1.000 46.65033 134 HIS A O 1
ATOM 1024 N N . HIS A 1 135 ? -2.87800 23.30300 13.45000 1.000 49.49541 135 HIS A N 1
ATOM 1025 C CA . HIS A 1 135 ? -2.20200 22.09900 12.96600 1.000 70.49003 135 HIS A CA 1
ATOM 1026 C C . HIS A 1 135 ? -1.21800 22.41500 11.83900 1.000 63.97872 135 HIS A C 1
ATOM 1027 O O . HIS A 1 135 ? -0.96200 23.58800 11.53800 1.000 40.44432 135 HIS A O 1
ATOM 1034 N N . HIS A 1 136 ? -0.65400 21.37200 11.22000 1.000 68.66876 136 HIS A N 1
ATOM 1035 C CA . HIS A 1 136 ? 0.46400 21.52200 10.28800 1.000 87.12624 136 HIS A CA 1
ATOM 1036 C C . HIS A 1 136 ? 0.00700 21.70600 8.84200 1.000 76.63287 136 HIS A C 1
ATOM 1037 O O . HIS A 1 136 ? 0.34100 22.71500 8.21100 1.000 73.57724 136 HIS A O 1
ATOM 1039 N N . HIS A 1 137 ? -0.73900 20.73900 8.30000 1.000 73.48513 137 HIS A N 1
ATOM 1040 C CA . HIS A 1 137 ? -1.16800 20.78400 6.90400 1.000 88.42113 137 HIS A CA 1
ATOM 1041 C C . HIS A 1 137 ? -2.52400 21.47000 6.76600 1.000 81.28080 137 HIS A C 1
ATOM 1042 O O . HIS A 1 137 ? -3.43200 21.25600 7.57800 1.000 80.22541 137 HIS A O 1
ATOM 1049 N N . HIS A 1 138 ? -2.66000 22.28300 5.71300 1.000 67.11331 138 HIS A N 1
ATOM 1050 C CA . HIS A 1 138 ? -3.83700 23.11700 5.51100 1.000 68.62139 138 HIS A CA 1
ATOM 1051 C C . HIS A 1 138 ? -4.32600 23.00300 4.07500 1.000 72.85610 138 HIS A C 1
ATOM 1052 O O . HIS A 1 138 ? -3.52700 22.87200 3.14100 1.000 52.25627 138 HIS A O 1
ATOM 1059 N N . HIS A 1 139 ? -5.64300 23.04300 3.90900 1.000 58.67019 139 HIS A N 1
ATOM 1060 C CA . HIS A 1 139 ? -6.24000 22.90300 2.59200 1.000 81.60978 139 HIS A CA 1
ATOM 1061 C C . HIS A 1 139 ? -6.14500 24.21900 1.82700 1.000 48.44791 139 HIS A C 1
ATOM 1062 O O . HIS A 1 139 ? -6.52500 24.27500 0.66100 1.000 25.28724 139 HIS A O 1
#

Radius of gyration: 13.79 Å; Cα contacts (8 Å, |Δi|>4): 244; chains: 1; bounding box: 38×34×30 Å